Protein AF-A0A537PSA3-F1 (afdb_monomer)

Nearest PDB structures (foldseek):
  5veg-assembly3_C  TM=9.329E-01  e=3.676E-03  Limosilactobacillus reuteri
  7scr-assembly3_F  TM=5.388E-01  e=3.937E-01  Trypanosoma brucei brucei
  2uye-assembly1_B  TM=4.504E-01  e=3.237E+00  Burkholderia cepacia
  6g1b-assembly1_J-2  TM=2.783E-01  e=2.656E+00  Corynebacterium glutamicum
  6g4r-assembly1_E  TM=2.785E-01  e=4.498E+00  Corynebacterium glutamicum

Solvent-accessible surface area (backbone atoms only — not comparable to full-atom values): 7268 Å² total; per-residue (Å²): 132,88,70,82,63,80,58,91,82,48,103,59,56,73,69,56,48,52,56,48,35,67,58,60,54,79,47,51,75,68,55,50,53,50,51,54,52,52,54,53,49,52,51,60,71,68,48,70,85,71,76,76,75,76,79,76,76,58,43,70,32,39,36,37,22,35,60,88,88,48,65,26,48,52,52,49,53,5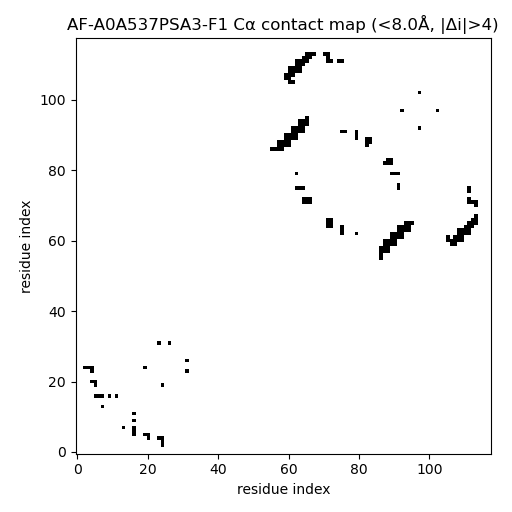3,49,38,59,54,37,46,76,71,47,32,43,61,43,82,40,53,54,92,76,58,57,71,77,60,56,78,69,53,91,34,79,46,81,38,68,64,84,86,82,137

Secondary structure (DSSP, 8-state):
--PPPPPTTSSS-HHHHHHHHHHHTT--HHHHHHHHHHHHHHHHHHS--PPPPPPPPPEEEEEEEE-SSSHHHHHHHHHHHHHHHTTEEEEEEEGGG--HHHHTT-SSEEEEE-----

Sequence (118 aa):
MKISPIPKTAPFAEDEIEVLNRVVGPASATQRAWLAGFLAGLDAAHAAPQPAAPPQAAEPLTILYATESGNAERLASDVAKSARKLGFKPMLVDMADLELVNLAKARRLVVIASTWGE

Mean predicted aligned error: 14.86 Å

Radius of gyration: 28.71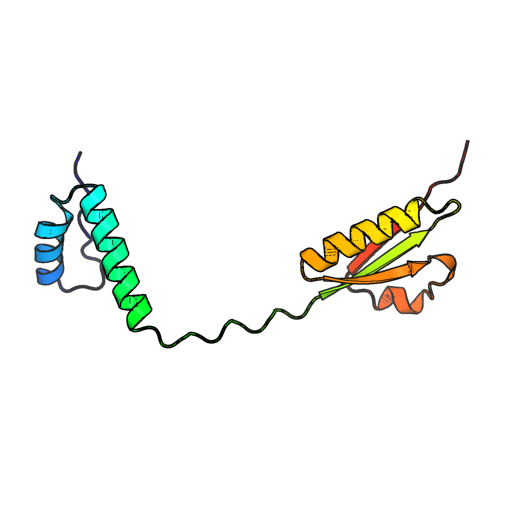 Å; Cα contacts (8 Å, |Δi|>4): 108; chains: 1; bounding box: 60×43×57 Å

Structure (mmCIF, N/CA/C/O backbone):
data_AF-A0A537PSA3-F1
#
_entry.id   AF-A0A537PSA3-F1
#
loop_
_atom_site.group_PDB
_atom_site.id
_atom_site.type_symbol
_atom_site.label_atom_id
_atom_site.label_alt_id
_atom_site.label_comp_id
_atom_site.label_asym_id
_atom_site.label_entity_id
_atom_site.label_seq_id
_atom_site.pdbx_PDB_ins_code
_atom_site.Cartn_x
_atom_site.Cartn_y
_atom_site.Cartn_z
_atom_site.occupancy
_atom_site.B_iso_or_equiv
_atom_site.auth_seq_id
_atom_site.auth_comp_id
_atom_site.auth_asym_id
_atom_site.auth_atom_id
_atom_site.pdbx_PDB_model_num
ATOM 1 N N . MET A 1 1 ? -36.331 11.984 24.644 1.00 42.34 1 MET A N 1
ATOM 2 C CA . MET A 1 1 ? -35.844 11.406 23.373 1.00 42.34 1 MET A CA 1
ATOM 3 C C . MET A 1 1 ? -36.041 9.900 23.475 1.00 42.34 1 MET A C 1
ATOM 5 O O . MET A 1 1 ? -35.455 9.299 24.364 1.00 42.34 1 MET A O 1
ATOM 9 N N . LYS A 1 2 ? -36.989 9.326 22.723 1.00 51.19 2 LYS A N 1
ATOM 10 C CA . LYS A 1 2 ? -37.362 7.906 22.840 1.00 51.19 2 LYS A CA 1
ATOM 11 C C . LYS A 1 2 ? -36.213 7.064 22.274 1.00 51.19 2 LYS A C 1
ATOM 13 O O . LYS A 1 2 ? -35.943 7.145 21.082 1.00 51.19 2 LYS A O 1
ATOM 18 N N . ILE A 1 3 ? -35.496 6.353 23.139 1.00 55.31 3 ILE A N 1
ATOM 19 C CA . ILE A 1 3 ? -34.453 5.399 22.747 1.00 55.31 3 ILE A CA 1
ATOM 20 C C . ILE A 1 3 ? -35.168 4.264 22.014 1.00 55.31 3 ILE A C 1
ATOM 22 O O . ILE A 1 3 ? -36.112 3.699 22.565 1.00 55.31 3 ILE A O 1
ATOM 26 N N . SER A 1 4 ? -34.786 3.985 20.765 1.00 59.78 4 SER A N 1
ATOM 27 C CA . SER A 1 4 ? -35.380 2.867 20.029 1.00 59.78 4 SER A CA 1
ATOM 28 C C . SER A 1 4 ? -35.015 1.560 20.738 1.00 59.78 4 SER A C 1
ATOM 30 O O . SER A 1 4 ? -33.821 1.289 20.889 1.00 59.78 4 SER A O 1
ATOM 32 N N . PRO A 1 5 ? -36.004 0.777 21.199 1.00 78.81 5 PRO A N 1
ATOM 33 C CA . PRO A 1 5 ? -35.766 -0.515 21.827 1.00 78.81 5 PRO A CA 1
ATOM 34 C C . PRO A 1 5 ? -35.174 -1.514 20.827 1.00 78.81 5 PRO A C 1
ATOM 36 O O . PRO A 1 5 ? -35.281 -1.334 19.610 1.00 78.81 5 PRO A O 1
ATOM 39 N N . ILE A 1 6 ? -34.570 -2.582 21.348 1.00 85.25 6 ILE A N 1
ATOM 40 C CA . ILE A 1 6 ? -34.128 -3.733 20.558 1.00 85.25 6 ILE A CA 1
ATOM 41 C C . ILE A 1 6 ? -35.330 -4.234 19.738 1.00 85.25 6 ILE A C 1
ATOM 43 O O . ILE A 1 6 ? -36.399 -4.460 20.318 1.00 85.25 6 ILE A O 1
ATOM 47 N N . PRO A 1 7 ? -35.198 -4.360 18.403 1.00 86.25 7 PRO A N 1
ATOM 48 C CA . PRO A 1 7 ? -36.312 -4.737 17.545 1.00 86.25 7 PRO A CA 1
ATOM 49 C C . PRO A 1 7 ? -36.708 -6.197 17.779 1.00 86.25 7 PRO A C 1
ATOM 51 O O . PRO A 1 7 ? -35.858 -7.038 18.056 1.00 86.25 7 PRO A O 1
ATOM 54 N N . LYS A 1 8 ? -37.988 -6.525 17.565 1.00 81.62 8 LYS A N 1
ATOM 55 C CA . LYS A 1 8 ? -38.504 -7.907 17.663 1.00 81.62 8 LYS A CA 1
ATOM 56 C C . LYS A 1 8 ? -37.879 -8.889 16.661 1.00 81.62 8 LYS A C 1
ATOM 58 O O . LYS A 1 8 ? -38.086 -10.086 16.766 1.00 81.62 8 LYS A O 1
ATOM 63 N N . THR A 1 9 ? -37.141 -8.380 15.676 1.00 86.31 9 THR A N 1
ATOM 64 C CA . THR A 1 9 ? -36.386 -9.170 14.694 1.00 86.31 9 THR A CA 1
ATOM 65 C C . THR A 1 9 ? -34.981 -9.532 15.176 1.00 86.31 9 THR A C 1
ATOM 67 O O . THR A 1 9 ? -34.223 -10.139 14.422 1.00 86.31 9 THR A O 1
ATOM 70 N N . ALA A 1 10 ? -34.586 -9.096 16.376 1.00 88.88 10 ALA A N 1
ATOM 71 C CA . ALA A 1 10 ? -33.319 -9.489 16.972 1.00 88.88 10 ALA A CA 1
ATOM 72 C C . ALA A 1 10 ? -33.313 -11.006 17.251 1.00 88.88 10 ALA A C 1
ATOM 74 O O . ALA A 1 10 ? -34.376 -11.575 17.494 1.00 88.88 10 ALA A O 1
ATOM 75 N N . PRO A 1 11 ? -32.143 -11.670 17.218 1.00 92.81 11 PRO A N 1
ATOM 76 C CA . PRO A 1 11 ? -32.024 -13.120 17.382 1.00 92.81 11 PRO A CA 1
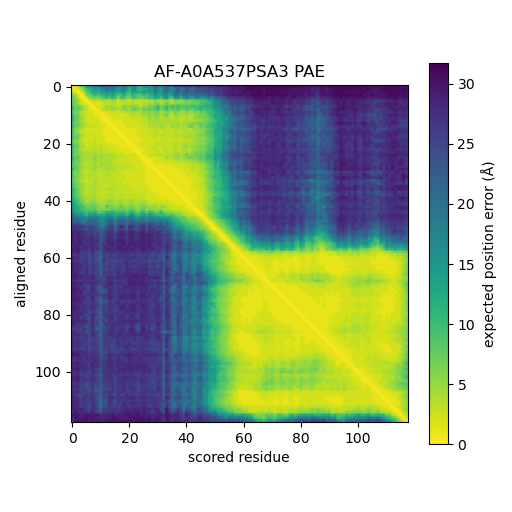ATOM 77 C C . PRO A 1 11 ? -32.154 -13.548 18.859 1.00 92.81 11 PRO A C 1
ATOM 79 O O . PRO A 1 11 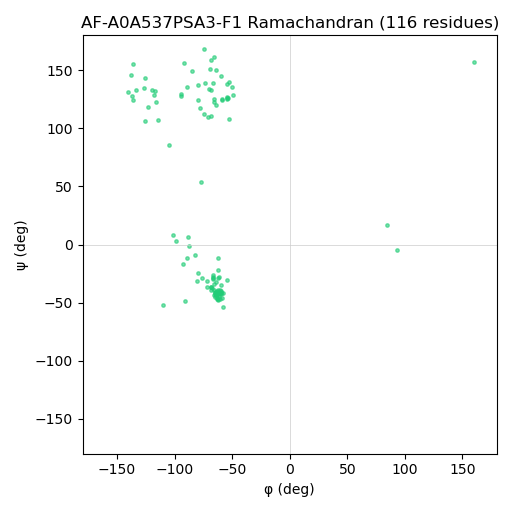? -31.271 -14.205 19.399 1.00 92.81 11 PRO A O 1
ATOM 82 N N . PHE A 1 12 ? -33.241 -13.140 19.510 1.00 91.44 12 PHE A N 1
ATOM 83 C CA . PHE A 1 12 ? -33.595 -13.422 20.902 1.00 91.44 12 PHE A CA 1
ATOM 84 C C . PHE A 1 12 ? -35.079 -13.798 20.969 1.00 91.44 12 PHE A C 1
ATOM 86 O O . PHE A 1 12 ? -35.864 -13.390 20.107 1.00 91.44 12 PHE A O 1
ATOM 93 N N . ALA A 1 13 ? -35.477 -14.557 21.985 1.00 93.56 13 ALA A N 1
ATOM 94 C CA . ALA A 1 13 ? -36.883 -14.830 22.251 1.00 93.56 13 ALA A CA 1
ATOM 95 C C . ALA A 1 13 ? -37.622 -13.557 22.709 1.00 93.56 13 ALA A C 1
ATOM 97 O O . ALA A 1 13 ? -37.020 -12.577 23.154 1.00 93.56 13 ALA A O 1
ATOM 98 N N . GLU A 1 14 ? -38.947 -13.530 22.569 1.00 87.88 14 GLU A N 1
ATOM 99 C CA . GLU A 1 14 ? -39.729 -12.308 22.802 1.00 87.88 14 GLU A CA 1
ATOM 100 C C . GLU A 1 14 ? -39.696 -11.851 24.273 1.00 87.88 14 GLU A C 1
ATOM 102 O O . GLU A 1 14 ? -39.633 -10.651 24.551 1.00 87.88 14 GLU A O 1
ATOM 107 N N . ASP A 1 15 ? -39.645 -12.798 25.208 1.00 90.81 15 ASP A N 1
ATOM 108 C CA . ASP A 1 15 ? -39.458 -12.561 26.640 1.00 90.81 15 ASP A CA 1
ATOM 109 C C . ASP A 1 15 ? -38.048 -12.036 26.965 1.00 90.81 15 ASP A C 1
ATOM 111 O O . ASP A 1 15 ? -37.897 -11.101 27.757 1.00 90.81 15 ASP A O 1
ATOM 115 N N . GLU A 1 16 ? -37.012 -12.549 26.297 1.00 91.62 16 GLU A N 1
ATOM 116 C CA . GLU A 1 16 ? -35.633 -12.061 26.438 1.00 91.62 16 GLU A CA 1
ATOM 117 C C . GLU A 1 16 ? -35.491 -10.614 25.947 1.00 91.62 16 GLU A C 1
ATOM 119 O O . GLU A 1 16 ? -34.844 -9.786 26.596 1.00 91.62 16 GLU A O 1
ATOM 124 N N . ILE A 1 17 ? -36.143 -10.277 24.828 1.00 90.00 17 ILE A N 1
ATOM 125 C CA . ILE A 1 17 ? -36.176 -8.913 24.282 1.00 90.00 17 ILE A CA 1
ATOM 126 C C . ILE A 1 17 ? -36.847 -7.952 25.268 1.00 90.00 17 ILE A C 1
ATOM 128 O O . ILE A 1 17 ? -36.395 -6.812 25.421 1.00 90.00 17 ILE A O 1
ATOM 132 N N . GLU A 1 18 ? -37.909 -8.379 25.956 1.00 88.75 18 GLU A N 1
ATOM 133 C CA . GLU A 1 18 ? -38.562 -7.556 26.976 1.00 88.75 18 GLU A CA 1
ATOM 134 C C . GLU A 1 18 ? -37.611 -7.256 28.142 1.00 88.75 18 GLU A C 1
ATOM 136 O O . GLU A 1 18 ? -37.459 -6.097 28.544 1.00 88.75 18 GLU A O 1
ATOM 141 N N . VAL A 1 19 ? -36.917 -8.277 28.649 1.00 90.12 19 VAL A N 1
ATOM 142 C CA . VAL A 1 19 ? -35.939 -8.131 29.736 1.00 90.12 19 VAL A CA 1
ATOM 143 C C . VAL A 1 19 ? -34.780 -7.226 29.315 1.00 90.12 19 VAL A C 1
ATOM 145 O O . VAL A 1 19 ? -34.432 -6.290 30.039 1.00 90.12 19 VAL A O 1
ATOM 148 N N . LEU A 1 20 ? -34.220 -7.436 28.123 1.00 89.94 20 LEU A N 1
ATOM 149 C CA . LEU A 1 20 ? -33.140 -6.611 27.583 1.00 89.94 20 LEU A CA 1
ATOM 150 C C . LEU A 1 20 ? -33.561 -5.146 27.443 1.00 89.94 20 LEU A C 1
ATOM 152 O O . LEU A 1 20 ? -32.808 -4.248 27.821 1.00 89.94 20 LEU A O 1
ATOM 156 N N . ASN A 1 21 ? -34.778 -4.878 26.970 1.00 90.31 21 ASN A N 1
ATOM 157 C CA . ASN A 1 21 ? -35.287 -3.514 26.846 1.00 90.31 21 ASN A CA 1
ATOM 158 C C . ASN A 1 21 ? -35.498 -2.823 28.202 1.00 90.31 21 ASN A C 1
ATOM 160 O O . ASN A 1 21 ? -35.303 -1.608 28.289 1.00 90.31 21 ASN A O 1
ATOM 164 N N . ARG A 1 22 ? -35.810 -3.565 29.275 1.00 89.06 22 ARG A N 1
ATOM 165 C CA . ARG A 1 22 ? -35.861 -3.013 30.644 1.00 89.06 22 ARG A CA 1
ATOM 166 C C . ARG A 1 22 ? -34.489 -2.577 31.161 1.00 89.06 22 ARG A C 1
ATOM 168 O O . ARG A 1 22 ? -34.425 -1.662 31.975 1.00 89.06 22 ARG A O 1
ATOM 175 N N . VAL A 1 23 ? -33.406 -3.193 30.686 1.00 87.12 23 VAL A N 1
ATOM 176 C CA . VAL A 1 23 ? -32.027 -2.870 31.095 1.00 87.12 23 VAL A CA 1
ATOM 177 C C . VAL A 1 23 ? -31.400 -1.811 30.183 1.00 87.12 23 VAL A C 1
ATOM 179 O O . VAL A 1 23 ? -30.859 -0.814 30.658 1.00 87.12 23 VAL A O 1
ATOM 182 N N . VAL A 1 24 ? -31.494 -1.990 28.864 1.00 87.06 24 VAL A N 1
ATOM 183 C CA . VAL A 1 24 ? -30.838 -1.134 27.860 1.00 87.06 24 VAL A CA 1
ATOM 184 C C . VAL A 1 24 ? -31.620 0.158 27.605 1.00 87.06 24 VAL A C 1
ATOM 186 O O . VAL A 1 24 ? -31.017 1.198 27.328 1.00 87.06 24 VAL A O 1
ATOM 189 N N . GLY A 1 25 ? -32.949 0.116 27.734 1.00 84.94 25 GLY A N 1
ATOM 190 C CA . GLY A 1 25 ? -33.838 1.264 27.554 1.00 84.94 25 GLY A CA 1
ATOM 191 C C . GLY A 1 25 ? -33.519 2.449 28.476 1.00 84.94 25 GLY A C 1
ATOM 192 O O . GLY A 1 25 ? -33.325 3.552 27.964 1.00 84.94 25 GLY A O 1
ATOM 193 N N . PRO A 1 26 ? -33.433 2.269 29.808 1.00 88.38 26 PRO A N 1
ATOM 194 C CA . PRO A 1 26 ? -33.111 3.355 30.736 1.00 88.38 26 PRO A CA 1
ATOM 195 C C . PRO A 1 26 ? -31.607 3.643 30.870 1.00 88.38 26 PRO A C 1
ATOM 197 O O . PRO A 1 26 ? -31.240 4.636 31.498 1.00 88.38 26 PRO A O 1
ATOM 200 N N . ALA A 1 27 ? -30.729 2.804 30.311 1.00 88.19 27 ALA A N 1
ATOM 201 C CA . ALA A 1 27 ? -29.287 2.991 30.427 1.00 88.19 27 ALA A CA 1
ATOM 202 C C . ALA A 1 27 ? -28.835 4.340 29.836 1.00 88.19 27 ALA A C 1
ATOM 204 O O . ALA A 1 27 ? -29.347 4.818 28.820 1.00 88.19 27 ALA A O 1
ATOM 205 N N . SER A 1 28 ? -27.824 4.960 30.438 1.00 91.94 28 SER A N 1
ATOM 206 C CA . SER A 1 28 ? -27.166 6.144 29.883 1.00 91.94 28 SER A CA 1
ATOM 207 C C . SER A 1 28 ? -26.256 5.783 28.701 1.00 91.94 28 SER A C 1
ATOM 209 O O . SER A 1 28 ? -25.943 4.614 28.460 1.00 91.94 28 SER A O 1
ATOM 211 N N . ALA A 1 29 ? -25.792 6.790 27.953 1.00 86.44 29 ALA A N 1
ATOM 212 C CA . ALA A 1 29 ? -24.833 6.571 26.866 1.00 86.44 29 ALA A CA 1
ATOM 213 C C . ALA A 1 29 ? -23.541 5.898 27.363 1.00 86.44 29 ALA A C 1
ATOM 215 O O . ALA A 1 29 ? -23.070 4.947 26.745 1.00 86.44 29 ALA A O 1
ATOM 216 N N . THR A 1 30 ? -23.027 6.330 28.517 1.00 91.12 30 THR A N 1
ATOM 217 C CA . THR A 1 30 ? -21.832 5.754 29.147 1.00 91.12 30 THR A CA 1
ATOM 218 C C . THR A 1 30 ? -22.055 4.307 29.582 1.00 91.12 30 THR A C 1
ATOM 220 O O . THR A 1 30 ? -21.196 3.463 29.352 1.00 91.12 30 THR A O 1
ATOM 223 N N . GLN A 1 31 ? -23.218 3.991 30.163 1.00 91.75 31 GLN A N 1
ATOM 224 C CA . GLN A 1 31 ? -23.548 2.625 30.589 1.00 91.75 31 GLN A CA 1
ATOM 225 C C . GLN A 1 31 ? -23.658 1.668 29.398 1.00 91.75 31 GLN A C 1
ATOM 227 O O . GLN A 1 31 ? -23.144 0.553 29.457 1.00 91.75 31 GLN A O 1
ATOM 232 N N . ARG A 1 32 ? -24.259 2.117 28.288 1.00 89.12 32 ARG A N 1
ATOM 233 C CA . ARG A 1 32 ? -24.300 1.336 27.043 1.00 89.12 32 ARG A CA 1
ATOM 234 C C . ARG A 1 32 ? -22.907 1.108 26.460 1.00 89.12 32 ARG A C 1
ATOM 236 O O . ARG A 1 32 ? -22.610 -0.008 26.051 1.00 89.12 32 ARG A O 1
ATOM 243 N N . ALA A 1 33 ? -22.059 2.138 26.441 1.00 88.38 33 ALA A N 1
ATOM 244 C CA . ALA A 1 33 ? -20.687 2.020 25.949 1.00 88.38 33 ALA A CA 1
ATOM 245 C C . ALA A 1 33 ? -19.858 1.035 26.792 1.00 88.38 33 ALA A C 1
ATOM 247 O O . ALA A 1 33 ? -19.136 0.208 26.241 1.00 88.38 33 ALA A O 1
ATOM 248 N N . TRP A 1 34 ? -20.009 1.077 28.118 1.00 94.69 34 TRP A N 1
ATOM 249 C CA . TRP A 1 34 ? -19.356 0.130 29.018 1.00 94.69 34 TRP A CA 1
ATOM 250 C C . TRP A 1 34 ? -19.836 -1.312 28.786 1.00 94.69 34 TRP A C 1
ATOM 252 O O . TRP A 1 34 ? -19.008 -2.208 28.642 1.00 94.69 34 TRP A O 1
ATOM 262 N N . LEU A 1 35 ? -21.154 -1.533 28.672 1.00 92.06 35 LEU A N 1
ATOM 263 C CA . LEU A 1 35 ? -21.725 -2.861 28.419 1.00 92.06 35 LEU A CA 1
ATOM 264 C C . LEU A 1 35 ? -21.266 -3.433 27.069 1.00 92.06 35 LEU A C 1
ATOM 266 O O . LEU A 1 35 ? -20.921 -4.608 26.990 1.00 92.06 35 LEU A O 1
ATOM 270 N N . ALA A 1 36 ? -21.207 -2.600 26.026 1.00 89.69 36 ALA A N 1
ATOM 271 C CA . ALA A 1 36 ? -20.685 -3.001 24.721 1.00 89.69 36 ALA A CA 1
ATOM 272 C C . ALA A 1 36 ? -19.220 -3.460 24.807 1.00 89.69 36 ALA A C 1
ATOM 274 O O . ALA A 1 36 ? -18.866 -4.486 24.232 1.00 89.69 36 ALA A O 1
ATOM 275 N N . GLY A 1 37 ? -18.382 -2.744 25.564 1.00 90.56 37 GLY A N 1
ATOM 276 C CA . GLY A 1 37 ? -16.990 -3.137 25.798 1.00 90.56 37 GLY A CA 1
ATOM 277 C C . GLY A 1 37 ? -16.855 -4.432 26.605 1.00 90.56 37 GLY A C 1
ATOM 278 O O . GLY A 1 37 ? -16.014 -5.266 26.284 1.00 90.56 37 GLY A O 1
ATOM 279 N N . PHE A 1 38 ? -17.703 -4.631 27.6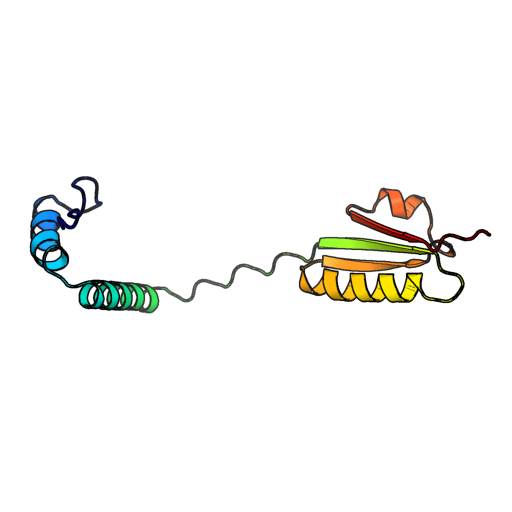17 1.00 92.50 38 PHE A N 1
ATOM 280 C CA . PHE A 1 38 ? -17.725 -5.864 28.406 1.00 92.50 38 PHE A CA 1
ATOM 281 C C . PHE A 1 38 ? -18.081 -7.086 27.547 1.00 92.50 38 PHE A C 1
ATOM 283 O O . PHE A 1 38 ? -17.363 -8.083 27.583 1.00 92.50 38 PHE A O 1
ATOM 290 N N . LEU A 1 39 ? -19.137 -6.991 26.730 1.00 91.12 39 LEU A N 1
ATOM 291 C CA . LEU A 1 39 ? -19.541 -8.065 25.814 1.00 91.12 39 LEU A CA 1
ATOM 292 C C . LEU A 1 39 ? -18.463 -8.346 24.757 1.00 91.12 39 LEU A C 1
ATOM 294 O O . LEU A 1 39 ? -18.098 -9.500 24.558 1.00 91.12 39 LEU A O 1
ATOM 298 N N . ALA A 1 40 ? -17.868 -7.303 24.167 1.00 87.12 40 ALA A N 1
ATOM 299 C CA . ALA A 1 40 ? -16.743 -7.461 23.244 1.00 87.12 40 ALA A CA 1
ATOM 300 C C . ALA A 1 40 ? -15.533 -8.153 23.903 1.00 87.12 40 ALA A C 1
ATOM 302 O O . ALA A 1 40 ? -14.832 -8.934 23.262 1.00 87.12 40 ALA A O 1
ATOM 303 N N . GLY A 1 41 ? -15.292 -7.891 25.191 1.00 85.94 41 GLY A N 1
ATOM 304 C CA . GLY A 1 41 ? -14.257 -8.566 25.974 1.00 85.94 41 GLY A CA 1
ATOM 305 C C . GLY A 1 41 ? -14.555 -10.046 26.227 1.00 85.94 41 GLY A C 1
ATOM 306 O O . GLY A 1 41 ? -13.632 -10.857 26.198 1.00 85.94 41 GLY A O 1
ATOM 307 N N . LEU A 1 42 ? -15.824 -10.416 26.433 1.00 88.12 42 LEU A N 1
ATOM 308 C CA . LEU A 1 42 ? -16.237 -11.818 26.565 1.00 88.12 42 LEU A CA 1
ATOM 309 C C . LEU A 1 42 ? -16.022 -12.596 25.264 1.00 88.12 42 LEU A C 1
ATOM 311 O O . LEU A 1 42 ? -15.494 -13.710 25.311 1.00 88.12 42 LEU A O 1
ATOM 315 N N . ASP A 1 43 ? -16.362 -11.991 24.124 1.00 78.94 43 ASP A N 1
ATOM 316 C CA . ASP A 1 43 ? -16.124 -12.576 22.802 1.00 78.94 43 ASP A CA 1
ATOM 317 C C . ASP A 1 43 ? -14.626 -12.733 22.531 1.00 78.94 43 ASP A C 1
ATOM 319 O O . ASP A 1 43 ? -14.183 -13.788 22.086 1.00 78.94 43 ASP A O 1
ATOM 323 N N . ALA A 1 44 ? -13.817 -11.724 22.869 1.00 78.19 44 ALA A N 1
ATOM 324 C CA . ALA A 1 44 ? -12.363 -11.799 22.738 1.00 78.19 44 ALA A CA 1
ATOM 325 C C . ALA A 1 44 ? -11.734 -12.869 23.650 1.00 78.19 44 ALA A C 1
ATOM 327 O O . ALA A 1 44 ? -10.728 -13.468 23.282 1.00 78.19 44 ALA A O 1
ATOM 328 N N . ALA A 1 45 ? -12.320 -13.126 24.825 1.00 76.94 45 ALA A N 1
ATOM 329 C CA . ALA A 1 45 ? -11.858 -14.164 25.745 1.00 76.94 45 ALA A CA 1
ATOM 330 C C . ALA A 1 45 ? -12.242 -15.585 25.289 1.00 76.94 45 ALA A C 1
ATOM 332 O O . ALA A 1 45 ? -11.534 -16.537 25.612 1.00 76.94 45 ALA A O 1
ATOM 333 N N . HIS A 1 46 ? -13.347 -15.733 24.549 1.00 68.75 46 HIS A N 1
ATOM 334 C CA . HIS A 1 46 ? -13.798 -17.009 23.976 1.00 68.75 46 HIS A CA 1
ATOM 335 C C . HIS A 1 46 ? -13.291 -17.262 22.552 1.00 68.75 46 HIS A C 1
ATOM 337 O O . HIS A 1 46 ? -13.315 -18.402 22.082 1.00 68.75 46 HIS A O 1
ATOM 343 N N . ALA A 1 47 ? -12.816 -16.231 21.860 1.00 64.44 47 ALA A N 1
ATOM 344 C CA . ALA A 1 47 ? -12.171 -16.374 20.572 1.00 64.44 47 ALA A CA 1
ATOM 345 C C . ALA A 1 47 ? -10.826 -17.089 20.752 1.00 64.44 47 ALA A C 1
ATOM 347 O O . ALA A 1 47 ? -9.857 -16.534 21.272 1.00 64.44 47 ALA A O 1
ATOM 348 N N . ALA A 1 48 ? -10.746 -18.332 20.268 1.00 64.12 48 ALA A N 1
ATOM 349 C CA . ALA A 1 48 ? -9.455 -18.926 19.951 1.00 64.12 48 ALA A CA 1
ATOM 350 C C . ALA A 1 48 ? -8.700 -17.952 19.026 1.00 64.12 48 ALA A C 1
ATOM 352 O O . ALA A 1 48 ? -9.341 -17.364 18.149 1.00 64.12 48 ALA A O 1
ATOM 353 N N . PRO A 1 49 ? -7.379 -17.756 19.200 1.00 61.78 49 PRO A N 1
ATOM 354 C CA . PRO A 1 49 ? -6.614 -16.841 18.366 1.00 61.78 49 PRO A CA 1
ATOM 355 C C . PRO A 1 49 ? -6.847 -17.199 16.901 1.00 61.78 49 PRO A C 1
ATOM 357 O O . PRO A 1 49 ? -6.417 -18.246 16.415 1.00 61.78 49 PRO A O 1
ATOM 360 N N . GLN A 1 50 ? -7.597 -16.339 16.218 1.00 62.41 50 GLN A N 1
ATOM 361 C CA . GLN A 1 50 ? -7.904 -16.522 14.816 1.00 62.41 50 GLN A CA 1
ATOM 362 C C . GLN A 1 50 ? -6.569 -16.387 14.077 1.00 62.41 50 GLN A C 1
ATOM 364 O O . GLN A 1 50 ? -5.868 -15.392 14.298 1.00 62.41 50 GLN A O 1
ATOM 369 N N . PRO A 1 51 ? -6.160 -17.375 13.259 1.00 62.34 51 PRO A N 1
ATOM 370 C CA . PRO A 1 51 ? -4.915 -17.268 12.520 1.00 62.34 51 PRO A CA 1
ATOM 371 C C . PRO A 1 51 ? -4.962 -15.970 11.725 1.00 62.34 51 PRO A C 1
ATOM 373 O O . PRO A 1 51 ? -5.931 -15.727 11.000 1.00 62.34 51 PRO A O 1
ATOM 376 N N . ALA A 1 52 ? -3.949 -15.119 11.897 1.00 65.69 52 ALA A N 1
ATOM 377 C CA . ALA A 1 52 ? -3.813 -13.925 11.083 1.00 65.69 52 ALA A CA 1
ATOM 378 C C . ALA A 1 52 ? -3.955 -14.340 9.613 1.00 65.69 52 ALA A C 1
ATOM 380 O O . ALA A 1 52 ? -3.316 -15.306 9.181 1.00 65.69 52 ALA A O 1
ATOM 381 N N . ALA A 1 53 ? -4.836 -13.656 8.876 1.00 63.19 53 ALA A N 1
ATOM 382 C CA . ALA A 1 53 ? -5.033 -13.931 7.461 1.00 63.19 53 ALA A CA 1
ATOM 383 C C . ALA A 1 53 ? -3.659 -13.958 6.767 1.00 63.19 53 ALA A C 1
ATOM 385 O O . ALA A 1 53 ? -2.819 -13.101 7.070 1.00 63.19 53 ALA A O 1
ATOM 386 N N . PRO A 1 54 ? -3.397 -14.942 5.886 1.00 63.97 54 PRO A N 1
ATOM 387 C CA . PRO A 1 54 ? -2.102 -15.052 5.240 1.00 63.97 54 PRO A CA 1
ATOM 388 C C . PRO A 1 54 ? -1.776 -13.724 4.544 1.00 63.97 54 PRO A C 1
ATOM 390 O O . PRO A 1 54 ? -2.675 -13.119 3.949 1.00 63.97 54 PRO A O 1
ATOM 393 N N . PRO A 1 55 ? -0.524 -13.243 4.632 1.00 63.81 55 PRO A N 1
ATOM 394 C CA . PRO A 1 55 ? -0.139 -11.990 4.004 1.00 63.81 55 PRO A CA 1
ATOM 395 C C . PRO A 1 55 ? -0.503 -12.051 2.520 1.00 63.81 55 PRO A C 1
ATOM 397 O O . PRO A 1 55 ? -0.111 -12.987 1.818 1.00 63.81 55 PRO A O 1
ATOM 400 N N . GLN A 1 56 ? -1.284 -11.074 2.049 1.00 70.00 56 GLN A N 1
ATOM 401 C CA . GLN A 1 56 ? -1.589 -10.948 0.627 1.00 70.00 56 GLN A CA 1
ATOM 402 C C . GLN A 1 56 ? -0.272 -10.906 -0.149 1.00 7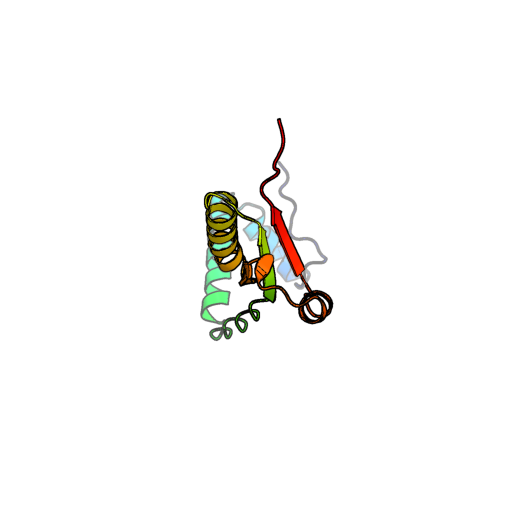0.00 56 GLN A C 1
ATOM 404 O O . GLN A 1 56 ? 0.625 -10.122 0.168 1.00 70.00 56 GLN A O 1
ATOM 409 N N . ALA A 1 57 ? -0.145 -11.789 -1.141 1.00 77.12 57 ALA A N 1
ATOM 410 C CA . ALA A 1 57 ? 1.050 -11.862 -1.963 1.00 77.12 57 ALA A CA 1
ATOM 411 C C . ALA A 1 57 ? 1.280 -10.506 -2.639 1.00 77.12 57 ALA A C 1
ATOM 413 O O . ALA A 1 57 ? 0.392 -9.996 -3.324 1.00 77.12 57 ALA A O 1
ATOM 414 N N . ALA A 1 58 ? 2.469 -9.935 -2.434 1.00 83.44 58 ALA A N 1
ATOM 415 C CA . ALA A 1 58 ? 2.801 -8.633 -2.986 1.00 83.44 58 ALA A CA 1
ATOM 416 C C . ALA A 1 58 ? 2.675 -8.656 -4.513 1.00 83.44 58 ALA A C 1
ATOM 418 O O . ALA A 1 58 ? 3.279 -9.492 -5.193 1.00 83.44 58 ALA A O 1
ATOM 419 N N . GLU A 1 59 ? 1.884 -7.739 -5.055 1.00 91.12 59 GLU A N 1
ATOM 420 C CA . GLU A 1 59 ? 1.550 -7.762 -6.470 1.00 91.12 59 GLU A CA 1
ATOM 421 C C . GLU A 1 59 ? 2.685 -7.170 -7.325 1.00 91.12 59 GLU A C 1
ATOM 423 O O . GLU A 1 59 ? 3.234 -6.127 -6.966 1.00 91.12 59 GLU A O 1
ATOM 428 N N . PRO A 1 60 ? 3.050 -7.766 -8.474 1.00 94.31 60 PRO A N 1
ATOM 429 C CA . PRO A 1 60 ? 4.132 -7.242 -9.307 1.00 94.31 60 PRO A CA 1
ATOM 430 C C . PRO A 1 60 ? 3.775 -5.878 -9.919 1.00 94.31 60 PRO A C 1
ATOM 432 O O . PRO A 1 60 ? 2.652 -5.672 -10.394 1.00 94.31 60 PRO A O 1
ATOM 435 N N . LEU A 1 61 ? 4.754 -4.970 -9.934 1.00 96.00 61 LEU A N 1
ATOM 436 C CA . LEU A 1 61 ? 4.684 -3.654 -10.572 1.00 96.00 61 LEU A CA 1
ATOM 437 C C . LEU A 1 61 ? 5.986 -3.381 -11.332 1.00 96.00 61 LEU A C 1
ATOM 439 O O . LEU A 1 61 ? 7.057 -3.401 -10.735 1.00 96.00 61 LEU A O 1
ATOM 443 N N . THR A 1 62 ? 5.908 -3.082 -12.623 1.00 96.75 62 THR A N 1
ATOM 444 C CA . THR A 1 62 ? 7.071 -2.649 -13.407 1.00 96.75 62 THR A CA 1
ATOM 445 C C . THR A 1 62 ? 7.120 -1.125 -13.429 1.00 96.75 62 THR A C 1
ATOM 447 O O . THR A 1 62 ? 6.129 -0.478 -13.763 1.00 96.75 62 THR A O 1
ATOM 450 N N . ILE A 1 63 ? 8.263 -0.548 -13.066 1.00 97.25 63 ILE A N 1
ATOM 451 C CA . ILE A 1 63 ? 8.532 0.888 -13.129 1.00 97.25 63 ILE A CA 1
ATOM 452 C C . ILE A 1 63 ? 9.637 1.086 -14.158 1.00 97.25 63 ILE A C 1
ATOM 454 O O . ILE A 1 63 ? 10.790 0.741 -13.914 1.00 97.25 63 ILE A O 1
ATOM 458 N N . LEU A 1 64 ? 9.259 1.617 -15.311 1.00 97.38 64 LEU A N 1
ATOM 459 C CA . LEU A 1 64 ? 10.156 1.936 -16.407 1.00 97.38 64 LEU A CA 1
ATOM 460 C C . LEU A 1 64 ? 10.565 3.403 -16.303 1.00 97.38 64 LEU A C 1
ATOM 462 O O . LEU A 1 64 ? 9.689 4.263 -16.177 1.00 97.38 64 LEU A O 1
ATOM 466 N N . TYR A 1 65 ? 11.860 3.701 -16.370 1.00 97.19 65 TYR A N 1
ATOM 467 C CA . TYR A 1 65 ? 12.340 5.080 -16.365 1.00 97.19 65 TY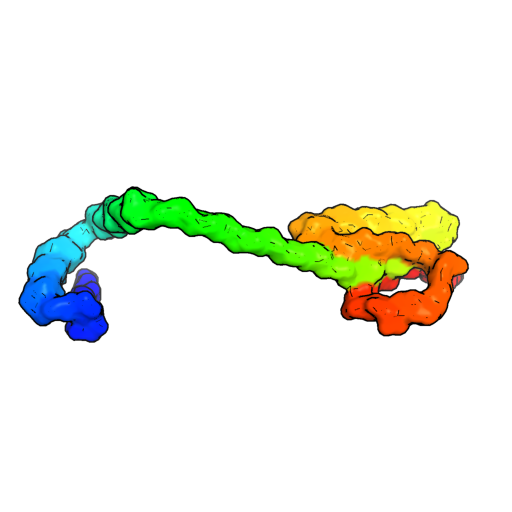R A CA 1
ATOM 468 C C . TYR A 1 65 ? 13.237 5.391 -17.561 1.00 97.19 65 TYR A C 1
ATOM 470 O O . TYR A 1 65 ? 14.021 4.556 -17.986 1.00 97.19 65 TYR A O 1
ATOM 478 N N . ALA A 1 66 ? 13.125 6.607 -18.090 1.00 96.06 66 ALA A N 1
ATOM 479 C CA . ALA A 1 66 ? 14.027 7.165 -19.090 1.00 96.06 66 ALA A CA 1
ATOM 480 C C . ALA A 1 66 ? 14.612 8.468 -18.540 1.00 96.06 66 ALA A C 1
ATOM 482 O O . ALA A 1 66 ? 13.869 9.398 -18.213 1.00 96.06 66 ALA A O 1
ATOM 483 N N . THR A 1 67 ? 15.934 8.512 -18.388 1.00 94.56 67 THR A N 1
ATOM 484 C CA . THR A 1 67 ? 16.655 9.575 -17.680 1.00 94.56 67 THR A CA 1
ATOM 485 C C . THR A 1 67 ? 17.920 9.966 -18.445 1.00 94.56 67 THR A C 1
ATOM 487 O O . THR A 1 67 ? 18.564 9.109 -19.039 1.00 94.56 67 THR A O 1
ATOM 490 N N . GLU A 1 68 ? 18.294 11.245 -18.408 1.00 92.12 68 GLU A N 1
ATOM 491 C CA . GLU A 1 68 ? 19.590 11.726 -18.924 1.00 92.12 68 GLU A CA 1
ATOM 492 C C . GLU A 1 68 ? 20.494 12.172 -17.766 1.00 92.12 68 GLU A C 1
ATOM 494 O O . GLU A 1 68 ? 21.611 11.691 -17.610 1.00 92.12 68 GLU A O 1
ATOM 499 N N . SER A 1 69 ? 19.979 13.048 -16.894 1.00 92.12 69 SER A N 1
ATOM 500 C CA . SER A 1 69 ? 20.702 13.618 -15.745 1.00 92.12 69 SER A CA 1
ATOM 501 C C . SER A 1 69 ? 20.356 12.981 -14.388 1.00 92.12 69 SER A C 1
ATOM 503 O O . SER A 1 69 ? 20.775 13.477 -13.344 1.00 92.12 69 SER A O 1
ATOM 505 N N . GLY A 1 70 ? 19.579 11.891 -14.373 1.00 93.19 70 GLY A N 1
ATOM 506 C CA . GLY A 1 70 ? 19.250 11.119 -13.158 1.00 93.19 70 GLY A CA 1
ATOM 507 C C . GLY A 1 70 ? 17.947 11.513 -12.441 1.00 93.19 70 GLY A C 1
ATOM 508 O O . GLY A 1 70 ? 17.528 10.840 -11.499 1.00 93.19 70 GLY A O 1
ATOM 509 N N . ASN A 1 71 ? 17.255 12.569 -12.880 1.00 94.94 71 ASN A N 1
ATOM 510 C CA . ASN A 1 71 ? 16.026 13.037 -12.220 1.00 94.94 71 ASN A CA 1
ATOM 511 C C . ASN A 1 71 ? 14.875 12.017 -12.297 1.00 94.94 71 ASN A C 1
ATOM 513 O O . ASN A 1 71 ? 14.212 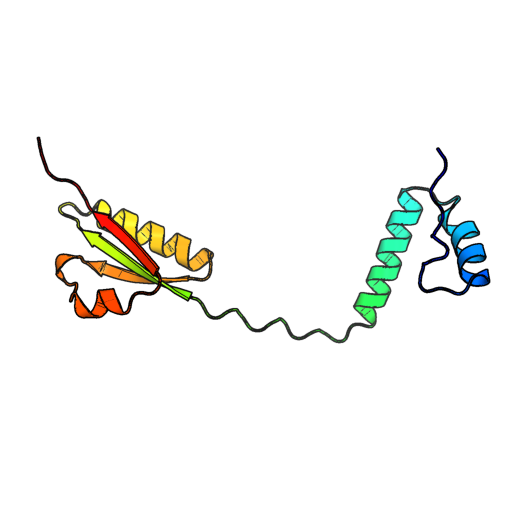11.751 -11.291 1.00 94.94 71 ASN A O 1
ATOM 517 N N . ALA A 1 72 ? 14.645 11.425 -13.472 1.00 96.06 72 ALA A N 1
ATOM 518 C CA . ALA A 1 72 ? 13.582 10.437 -13.669 1.00 96.06 72 ALA A CA 1
ATOM 519 C C . ALA A 1 72 ? 13.865 9.121 -12.924 1.00 96.06 72 ALA A C 1
ATOM 521 O O . ALA A 1 72 ? 12.953 8.540 -12.338 1.00 96.06 72 ALA A O 1
ATOM 522 N N . GLU A 1 73 ? 15.127 8.692 -12.865 1.00 96.44 73 GLU A N 1
ATOM 523 C CA . GLU A 1 73 ? 15.554 7.526 -12.078 1.00 96.44 73 GLU A CA 1
ATOM 524 C C . GLU A 1 73 ? 15.322 7.736 -10.574 1.00 96.44 73 GLU A C 1
ATOM 526 O O . GLU A 1 73 ? 14.816 6.850 -9.873 1.00 96.44 73 GLU A O 1
ATOM 531 N N . ARG A 1 74 ? 15.627 8.939 -10.066 1.00 97.31 74 ARG A N 1
ATOM 532 C CA . ARG A 1 74 ? 15.352 9.295 -8.670 1.00 97.31 74 ARG A CA 1
ATOM 533 C C . ARG A 1 74 ? 13.858 9.207 -8.363 1.00 97.31 74 ARG A C 1
ATOM 535 O O . ARG A 1 74 ? 13.474 8.583 -7.373 1.00 97.31 74 ARG A O 1
ATOM 542 N N . LEU A 1 75 ? 13.020 9.772 -9.233 1.00 97.62 75 LEU A N 1
ATOM 543 C CA . LEU A 1 75 ? 11.566 9.699 -9.094 1.00 97.62 75 LEU A CA 1
ATOM 544 C C . LEU A 1 75 ? 11.067 8.245 -9.149 1.00 97.62 75 LEU A C 1
ATOM 546 O O . LEU A 1 75 ? 10.252 7.846 -8.318 1.00 97.62 75 LEU A O 1
ATOM 550 N N . ALA A 1 76 ? 11.600 7.423 -10.056 1.00 97.81 76 ALA A N 1
ATOM 551 C CA . ALA A 1 76 ? 11.279 5.998 -10.140 1.00 97.81 76 ALA A CA 1
ATOM 552 C C . ALA A 1 76 ? 11.617 5.245 -8.846 1.00 97.81 76 ALA A C 1
ATOM 554 O O . ALA A 1 76 ? 10.816 4.438 -8.365 1.00 97.81 76 ALA A O 1
ATOM 555 N N . SER A 1 77 ? 12.759 5.557 -8.230 1.00 97.69 77 SER A N 1
ATOM 556 C CA . SER A 1 77 ? 13.169 4.992 -6.941 1.00 97.69 77 SER A CA 1
ATOM 557 C C . SER A 1 77 ? 12.215 5.367 -5.804 1.00 97.69 77 SER A C 1
ATOM 559 O O . SER A 1 77 ? 11.890 4.528 -4.956 1.00 97.69 77 SER A O 1
ATOM 561 N N . ASP A 1 78 ? 11.724 6.605 -5.782 1.00 98.19 78 ASP A N 1
ATOM 562 C CA . ASP A 1 78 ? 10.768 7.062 -4.771 1.00 98.19 78 ASP A CA 1
ATOM 563 C C . ASP A 1 78 ? 9.375 6.447 -4.971 1.00 98.19 78 ASP A C 1
ATOM 565 O O . ASP A 1 78 ? 8.732 6.033 -3.996 1.00 98.19 78 ASP A O 1
ATOM 569 N N . VAL A 1 79 ? 8.946 6.260 -6.223 1.00 97.81 79 VAL A N 1
ATOM 570 C CA . VAL A 1 79 ? 7.737 5.489 -6.555 1.00 97.81 79 VAL A CA 1
ATOM 571 C C . VAL A 1 79 ? 7.881 4.038 -6.093 1.00 97.81 79 VAL A C 1
ATOM 573 O O . VAL A 1 79 ? 6.956 3.502 -5.484 1.00 97.81 79 VAL A O 1
ATOM 576 N N . ALA A 1 80 ? 9.049 3.413 -6.272 1.00 97.50 80 ALA A N 1
ATOM 577 C CA . ALA A 1 80 ? 9.314 2.056 -5.789 1.00 97.50 80 ALA A CA 1
ATOM 578 C C . ALA A 1 80 ? 9.140 1.934 -4.268 1.00 97.50 80 ALA A C 1
ATOM 580 O O . ALA A 1 80 ? 8.508 0.996 -3.777 1.00 97.50 80 ALA A O 1
ATOM 581 N N . LYS A 1 81 ? 9.687 2.885 -3.500 1.00 97.56 81 LYS A N 1
ATOM 582 C CA . LYS A 1 81 ? 9.561 2.895 -2.033 1.00 97.56 81 LYS A CA 1
ATOM 583 C C . LYS A 1 81 ? 8.098 3.000 -1.609 1.00 97.56 81 LYS A C 1
ATOM 585 O O . LYS A 1 81 ? 7.673 2.270 -0.716 1.00 97.56 81 LYS A O 1
ATOM 590 N N . SER A 1 82 ? 7.333 3.877 -2.255 1.00 97.19 82 SER A N 1
ATOM 591 C CA . SER A 1 82 ? 5.903 4.054 -1.985 1.00 97.19 82 SER A CA 1
ATOM 592 C C . SER A 1 82 ? 5.095 2.811 -2.366 1.00 97.19 82 SER A C 1
ATOM 594 O O . SER A 1 82 ? 4.292 2.335 -1.569 1.00 97.19 82 SER A O 1
ATOM 596 N N . ALA A 1 83 ? 5.375 2.211 -3.524 1.00 95.94 83 ALA A N 1
ATOM 597 C CA . ALA A 1 83 ? 4.712 1.000 -3.996 1.00 95.94 83 ALA A CA 1
ATOM 598 C C . ALA A 1 83 ? 4.916 -0.193 -3.043 1.00 95.94 83 ALA A C 1
ATOM 600 O O . ALA A 1 83 ? 3.965 -0.917 -2.758 1.00 95.94 83 ALA A O 1
ATOM 601 N N . ARG A 1 84 ? 6.116 -0.359 -2.463 1.00 94.62 84 ARG A N 1
ATOM 602 C CA . ARG A 1 84 ? 6.374 -1.395 -1.441 1.00 94.62 84 ARG A CA 1
ATOM 603 C C . ARG A 1 84 ? 5.487 -1.237 -0.206 1.00 94.62 84 ARG A C 1
ATOM 605 O O . ARG A 1 84 ? 4.984 -2.230 0.307 1.00 94.62 84 ARG A O 1
ATOM 612 N N . LYS A 1 85 ? 5.262 0.000 0.253 1.00 93.31 85 LYS A N 1
ATOM 613 C CA . LYS A 1 85 ? 4.373 0.289 1.397 1.00 93.31 85 LYS A CA 1
ATOM 614 C C . LYS A 1 85 ? 2.907 -0.020 1.092 1.00 93.31 85 LYS A C 1
ATOM 616 O O . LYS A 1 85 ? 2.149 -0.306 2.008 1.00 93.31 85 LYS A O 1
ATOM 621 N N . LEU A 1 86 ? 2.528 0.028 -0.183 1.00 92.19 86 LEU A N 1
ATOM 622 C CA . LEU A 1 86 ? 1.184 -0.279 -0.670 1.00 92.19 86 LEU A CA 1
ATOM 623 C C . LEU A 1 86 ? 0.981 -1.769 -0.997 1.00 92.19 86 LEU A C 1
ATOM 625 O O . LEU A 1 86 ? -0.059 -2.132 -1.532 1.00 92.19 86 LEU A O 1
ATOM 629 N N . GLY A 1 87 ? 1.956 -2.635 -0.695 1.00 91.75 87 GLY A N 1
ATOM 630 C CA . GLY A 1 87 ? 1.843 -4.074 -0.945 1.00 91.75 87 GLY A CA 1
ATOM 631 C C . GLY A 1 87 ? 2.213 -4.504 -2.367 1.00 91.75 87 GLY A C 1
ATOM 632 O O . GLY A 1 87 ? 1.889 -5.617 -2.770 1.00 91.75 87 GLY A O 1
ATOM 633 N N . PHE A 1 88 ? 2.914 -3.667 -3.137 1.00 95.50 88 PHE A N 1
ATOM 634 C CA . PHE A 1 88 ? 3.468 -4.067 -4.432 1.00 95.50 88 PHE A CA 1
ATOM 635 C C . PHE A 1 88 ? 4.902 -4.591 -4.309 1.00 95.50 88 PHE A C 1
ATOM 637 O O . PHE A 1 88 ? 5.669 -4.212 -3.421 1.00 95.50 88 PHE A O 1
ATOM 644 N N . LYS A 1 89 ? 5.299 -5.414 -5.280 1.00 94.81 89 LYS A N 1
ATOM 645 C CA . LYS A 1 89 ? 6.674 -5.829 -5.556 1.00 94.81 89 LYS A CA 1
ATOM 646 C C . LYS A 1 89 ? 7.177 -5.074 -6.797 1.00 94.81 89 LYS A C 1
ATOM 648 O O . LYS A 1 89 ? 7.042 -5.590 -7.909 1.00 94.81 89 LYS A O 1
ATOM 653 N N . PRO A 1 90 ? 7.705 -3.844 -6.636 1.00 96.19 90 PRO A N 1
ATOM 654 C CA . PRO A 1 90 ? 8.184 -3.052 -7.757 1.00 96.19 90 PRO A CA 1
ATOM 655 C C . PRO A 1 90 ? 9.513 -3.580 -8.307 1.00 96.19 90 PRO A C 1
ATOM 657 O O . PRO A 1 90 ? 10.421 -3.912 -7.540 1.00 96.19 90 PRO A O 1
ATOM 660 N N . MET A 1 91 ? 9.631 -3.582 -9.630 1.00 95.25 91 MET A N 1
ATOM 661 C CA . MET A 1 91 ? 10.850 -3.812 -10.399 1.00 95.25 91 MET A CA 1
ATOM 662 C C . MET A 1 91 ? 11.168 -2.539 -11.179 1.00 95.25 91 MET A C 1
ATOM 664 O O . MET A 1 91 ? 10.325 -2.069 -11.939 1.00 95.25 91 MET A O 1
ATOM 668 N N . LEU A 1 92 ? 12.360 -1.982 -10.970 1.00 96.25 92 LEU A N 1
ATOM 669 C CA . LEU A 1 92 ? 12.846 -0.831 -11.728 1.00 96.25 92 LEU A CA 1
ATOM 670 C C . LEU A 1 92 ? 13.574 -1.322 -12.971 1.00 96.25 92 LEU A C 1
ATOM 672 O O . LEU A 1 92 ? 14.350 -2.272 -12.883 1.00 96.25 92 LEU A O 1
ATOM 676 N N . VAL A 1 93 ? 13.300 -0.683 -14.101 1.00 95.94 93 VAL A N 1
ATOM 677 C CA . VAL A 1 93 ? 13.894 -1.006 -15.397 1.00 95.94 93 VAL A CA 1
ATOM 678 C C . VAL A 1 93 ? 14.269 0.301 -16.082 1.00 95.94 93 VAL A C 1
ATOM 680 O O . VAL A 1 93 ? 13.422 1.190 -16.202 1.00 95.94 93 VAL A O 1
ATOM 683 N N . ASP A 1 94 ? 15.520 0.415 -16.520 1.00 95.69 94 ASP A N 1
ATOM 684 C CA . ASP A 1 94 ? 15.930 1.481 -17.430 1.00 95.69 94 ASP A CA 1
ATOM 685 C C . ASP A 1 94 ? 15.299 1.225 -18.803 1.00 95.69 94 ASP A C 1
ATOM 687 O O . ASP A 1 94 ? 15.312 0.101 -19.309 1.00 95.69 94 ASP A O 1
ATOM 691 N N . MET A 1 95 ? 14.721 2.254 -19.414 1.00 94.81 95 MET A N 1
ATOM 692 C CA . MET A 1 95 ? 14.145 2.156 -20.748 1.00 94.81 95 MET A CA 1
ATOM 693 C C . MET A 1 95 ? 15.188 1.780 -21.807 1.00 94.81 95 MET A C 1
ATOM 695 O O . MET A 1 95 ? 14.819 1.119 -22.776 1.00 94.81 95 MET A O 1
ATOM 699 N N . ALA A 1 96 ? 16.464 2.127 -21.610 1.00 92.31 96 ALA A N 1
ATOM 700 C CA . ALA A 1 96 ? 17.553 1.715 -22.493 1.00 92.31 96 ALA A CA 1
ATOM 701 C C . ALA A 1 96 ? 17.805 0.194 -22.463 1.00 92.31 96 ALA A C 1
ATOM 703 O O . ALA A 1 96 ? 18.195 -0.379 -23.479 1.00 92.31 96 ALA A O 1
ATOM 704 N N . ASP A 1 97 ? 17.514 -0.460 -21.335 1.00 93.12 97 ASP A N 1
ATOM 705 C CA . ASP A 1 97 ? 17.736 -1.895 -21.115 1.00 93.12 97 ASP A CA 1
ATOM 706 C C . ASP A 1 97 ? 16.456 -2.737 -21.308 1.00 93.12 97 ASP A C 1
ATOM 708 O O . ASP A 1 97 ? 16.444 -3.952 -21.081 1.00 93.12 97 ASP A O 1
ATOM 712 N N . LEU A 1 98 ? 15.338 -2.113 -21.700 1.00 92.31 98 LEU A N 1
ATOM 713 C CA . LEU A 1 98 ? 14.058 -2.802 -21.830 1.00 92.31 98 LEU A CA 1
ATOM 714 C C . LEU A 1 98 ? 13.976 -3.624 -23.122 1.00 92.31 98 LEU A C 1
ATOM 716 O O . LEU A 1 98 ? 13.846 -3.092 -24.224 1.00 92.31 98 LEU A O 1
ATOM 720 N N . GLU A 1 99 ? 13.841 -4.940 -22.979 1.00 91.62 99 GLU A N 1
ATOM 721 C CA . GLU A 1 99 ? 13.340 -5.779 -24.068 1.00 91.62 99 GLU A CA 1
ATOM 722 C C . GLU A 1 99 ? 11.806 -5.698 -24.161 1.00 91.62 99 GLU A C 1
ATOM 724 O O . GLU A 1 99 ? 11.085 -6.035 -23.215 1.00 91.62 99 GLU A O 1
ATOM 729 N N . LEU A 1 100 ? 11.280 -5.331 -25.334 1.00 88.69 100 LEU A N 1
ATOM 730 C CA . LEU A 1 100 ? 9.836 -5.177 -25.585 1.00 88.69 100 LEU A CA 1
ATOM 731 C C . LEU A 1 100 ? 9.009 -6.430 -25.239 1.00 88.69 100 LEU A C 1
ATOM 733 O O . LEU A 1 100 ? 7.862 -6.323 -24.805 1.00 88.69 100 LEU A O 1
ATOM 737 N N . VAL A 1 101 ? 9.597 -7.625 -25.362 1.00 90.12 101 VAL A N 1
ATOM 738 C CA . VAL A 1 101 ? 8.949 -8.896 -24.990 1.00 90.12 101 VAL A CA 1
ATOM 739 C C . VAL A 1 101 ? 8.609 -8.976 -23.495 1.00 90.12 101 VAL A C 1
ATOM 741 O O . VAL A 1 101 ? 7.639 -9.631 -23.108 1.00 90.12 101 VAL A O 1
ATOM 744 N N . ASN A 1 102 ? 9.373 -8.295 -22.640 1.00 86.88 102 ASN A N 1
ATOM 745 C CA . ASN A 1 102 ? 9.135 -8.265 -21.199 1.00 86.88 102 ASN A CA 1
ATOM 746 C C . ASN A 1 102 ? 8.012 -7.288 -20.832 1.00 86.88 102 ASN A C 1
ATOM 748 O O . ASN A 1 102 ? 7.320 -7.506 -19.837 1.00 86.88 102 ASN A O 1
ATOM 752 N N . LEU A 1 103 ? 7.750 -6.284 -21.676 1.00 87.31 103 LEU A N 1
ATOM 753 C CA . LEU A 1 103 ? 6.640 -5.352 -21.489 1.00 87.31 103 LEU A CA 1
ATOM 754 C C . LEU A 1 103 ? 5.281 -6.042 -21.656 1.00 87.31 103 LEU A C 1
ATOM 756 O O . LEU A 1 103 ? 4.366 -5.791 -20.878 1.00 87.31 103 LEU A O 1
ATOM 760 N N . ALA A 1 104 ? 5.169 -6.986 -22.597 1.00 88.75 104 ALA A N 1
ATOM 761 C CA . ALA A 1 104 ? 3.952 -7.778 -22.802 1.00 88.75 104 ALA A CA 1
ATOM 762 C C . ALA A 1 104 ? 3.569 -8.640 -21.581 1.00 88.75 104 ALA A C 1
ATOM 764 O O . ALA A 1 104 ? 2.412 -9.026 -21.425 1.00 88.75 104 ALA A O 1
ATOM 765 N N . LYS A 1 105 ? 4.534 -8.941 -20.701 1.00 88.00 105 LYS A N 1
ATOM 766 C CA . LYS A 1 105 ? 4.325 -9.710 -19.464 1.00 88.00 105 LYS A CA 1
ATOM 767 C C . LYS A 1 105 ? 3.967 -8.817 -18.269 1.00 88.00 105 LYS A C 1
ATOM 769 O O . LYS A 1 105 ? 3.586 -9.332 -17.216 1.00 88.00 105 LYS A O 1
ATOM 774 N N . ALA A 1 106 ? 4.110 -7.496 -18.394 1.00 89.81 106 ALA A N 1
ATOM 775 C CA . ALA A 1 106 ? 3.864 -6.567 -17.302 1.00 89.81 106 ALA A CA 1
ATOM 776 C C . ALA A 1 106 ? 2.356 -6.417 -17.055 1.00 89.81 106 ALA A C 1
ATOM 778 O O . ALA A 1 106 ? 1.624 -5.846 -17.856 1.00 89.81 106 ALA A O 1
ATOM 779 N N . ARG A 1 107 ? 1.883 -6.898 -15.899 1.00 92.31 107 ARG A N 1
ATOM 780 C CA . ARG A 1 107 ? 0.482 -6.724 -15.476 1.00 92.31 107 ARG A CA 1
ATOM 781 C C . ARG A 1 107 ? 0.166 -5.281 -15.072 1.00 92.31 107 ARG A C 1
ATOM 783 O O . ARG A 1 107 ? -0.974 -4.843 -15.186 1.00 92.31 107 ARG A O 1
ATOM 790 N N . ARG A 1 108 ? 1.160 -4.570 -14.536 1.00 95.06 108 ARG A N 1
ATOM 791 C CA . ARG A 1 108 ? 1.066 -3.175 -14.091 1.00 95.06 108 ARG A CA 1
ATOM 792 C C . ARG A 1 108 ? 2.349 -2.460 -14.467 1.00 95.06 108 ARG A C 1
ATOM 794 O O . ARG A 1 108 ? 3.432 -2.971 -14.180 1.00 95.06 108 ARG A O 1
ATOM 801 N N . LEU A 1 109 ? 2.207 -1.293 -15.078 1.00 95.62 109 LEU A N 1
ATOM 802 C CA . LEU A 1 109 ? 3.312 -0.514 -15.609 1.00 95.62 109 LEU A CA 1
ATOM 803 C C . LEU A 1 109 ? 3.167 0.945 -15.183 1.00 95.62 109 LEU A C 1
ATOM 805 O O . LEU A 1 109 ? 2.102 1.539 -15.334 1.00 95.62 109 LEU A O 1
ATOM 809 N N . VAL A 1 110 ? 4.259 1.515 -14.689 1.00 97.19 110 VAL A N 1
ATOM 810 C CA . VAL A 1 110 ? 4.451 2.956 -14.520 1.00 97.19 110 VAL A CA 1
ATOM 811 C C . VAL A 1 110 ? 5.620 3.356 -15.407 1.00 97.19 110 VAL A C 1
ATOM 813 O O . VAL A 1 110 ? 6.651 2.689 -15.379 1.00 97.19 110 VAL A O 1
ATOM 816 N N . VAL A 1 111 ? 5.462 4.424 -16.187 1.00 96.94 111 VAL A N 1
ATOM 817 C CA . VAL A 1 111 ? 6.516 4.956 -17.059 1.00 96.94 111 VAL A CA 1
ATOM 818 C C . VAL A 1 111 ? 6.849 6.374 -16.622 1.00 96.94 111 VAL A C 1
ATOM 820 O O . VAL A 1 111 ? 5.952 7.201 -16.474 1.00 96.94 111 VAL A O 1
ATOM 823 N N . ILE A 1 112 ? 8.133 6.645 -16.404 1.00 97.25 112 ILE A N 1
ATOM 824 C CA . ILE A 1 112 ? 8.650 7.948 -15.984 1.00 97.25 112 ILE A CA 1
ATOM 825 C C . ILE A 1 112 ? 9.732 8.355 -16.974 1.00 97.25 112 ILE A C 1
ATOM 827 O O . ILE A 1 112 ? 10.827 7.809 -16.952 1.00 97.25 112 ILE A O 1
ATOM 831 N N . ALA A 1 113 ? 9.440 9.313 -17.844 1.00 95.25 113 ALA A N 1
ATOM 832 C CA . ALA A 1 113 ? 10.397 9.781 -18.838 1.00 95.25 113 ALA A CA 1
ATOM 833 C C . ALA A 1 113 ? 10.681 11.268 -18.644 1.00 95.25 113 ALA A C 1
ATOM 835 O O . ALA A 1 113 ? 9.756 12.069 -18.498 1.00 95.25 113 ALA A O 1
ATOM 836 N N . SER A 1 114 ? 11.961 11.632 -18.656 1.00 92.88 114 SER A N 1
ATOM 837 C CA . SER A 1 114 ? 12.365 13.016 -18.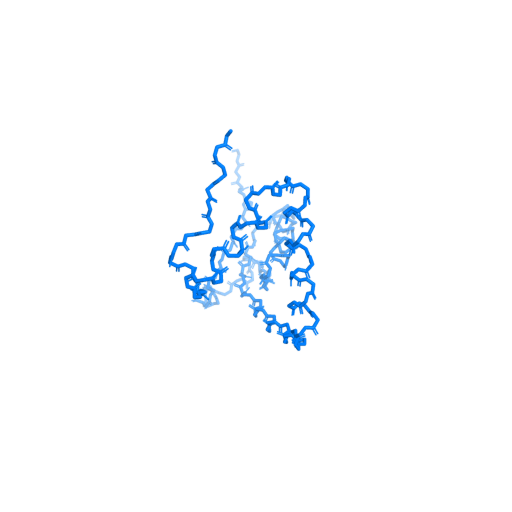879 1.00 92.88 114 SER A CA 1
ATOM 838 C C . SER A 1 114 ? 12.047 13.408 -20.323 1.00 92.88 114 SER A C 1
ATOM 840 O O . SER A 1 114 ? 12.338 12.665 -21.256 1.00 92.88 114 SER A O 1
ATOM 842 N N . THR A 1 115 ? 11.438 14.574 -20.508 1.00 90.50 115 THR A N 1
ATOM 843 C CA . THR A 1 115 ? 11.278 15.193 -21.828 1.00 90.50 115 THR A CA 1
ATOM 844 C C . THR A 1 115 ? 12.535 15.984 -22.181 1.00 90.50 115 THR A C 1
ATOM 846 O O . THR A 1 115 ? 13.172 16.541 -21.287 1.00 90.50 115 THR A O 1
ATOM 849 N N . TRP A 1 116 ? 12.863 16.072 -23.469 1.00 80.94 116 TRP A N 1
ATOM 850 C CA . TRP A 1 116 ? 13.991 16.851 -23.984 1.00 80.94 116 TRP A CA 1
ATOM 851 C C . TRP A 1 116 ? 13.503 17.799 -25.088 1.00 80.94 116 TRP A C 1
ATOM 853 O O . TRP A 1 116 ? 12.715 17.377 -25.936 1.00 80.94 116 TRP A O 1
ATOM 863 N N . GLY A 1 117 ? 13.927 19.064 -25.062 1.00 74.50 117 GLY A N 1
ATOM 864 C CA . GLY A 1 117 ? 13.525 20.097 -26.026 1.00 74.50 117 GLY A CA 1
ATOM 865 C C . GLY A 1 117 ? 13.743 21.523 -25.498 1.00 74.50 117 GLY A C 1
ATOM 866 O O . GLY A 1 117 ? 13.835 21.702 -24.283 1.00 74.50 117 GLY A O 1
ATOM 867 N N . GLU A 1 118 ? 13.857 22.492 -26.419 1.00 52.91 118 GLU A N 1
ATOM 868 C CA . GLU A 1 118 ? 13.906 23.948 -26.154 1.00 52.91 118 GLU A CA 1
ATOM 869 C C . GLU A 1 118 ? 12.648 24.487 -25.455 1.00 52.91 118 GLU A C 1
ATOM 871 O O . GLU A 1 118 ? 11.534 24.002 -25.769 1.00 52.91 118 GLU A O 1
#

Foldseek 3Di:
DFDDADDPPPPDDPVVSVVRCVVVRPDDPVRVVVVVVVVVVVVVVPDDPDPDDPPDQQAEAEEEEEDDPCPQVVVSVVVCVVSVVVRHDYDYDYPVRDDPVVVVVGPHYHYGYDDDDD

pLDDT: mean 87.12, std 11.8, range [42.34, 98.19]